Protein 6CUM (pdb70)

Organism: Mycolicibacterium smegmatis (strain ATCC 700084 / mc(2)155) (NCBI:txid246196)

Radius of gyration: 15.39 Å; Cα contacts (8 Å, |Δi|>4): 19; chains: 1; bounding box: 48×20×17 Å

Nearest PDB structures (foldseek):
  6cum-assembly1_A-2  TM=1.020E+00  e=7.647E-07  Mycolicibacterium smegmatis MC2 155
  4k08-assembly1_A  TM=5.812E-01  e=5.722E+00  Anaeromyxobacter dehalogenans 2CP-C

B-factor: mean 32.49, std 12.18, range [18.98, 70.11]

Secondary structure (DSSP, 8-state):
--HHHHHHHHHHHHHHHHHHHHHT-TTHHHHHHHHHTTSS-HHHHHHHT--

InterPro domains:
  IPR003593 AAA+ ATPase domain [SM00382] (46-171)
  IPR005129 SIMIBI class G3E GTPase, ArgK/MeaB [TIGR00750] (18-286)
  IPR027417 P-loop containing nucleoside triphosphate hydrolase [G3DSA:3.40.50.300] (46-240)
  IPR027417 P-loop containing nucleoside triphosphate hydrolase [SSF52540] (6-289)
  IPR052040 GTPase and isobutyryl-CoA mutase domain-containing protein [PTHR43087] (15-239)

Sequence (51 aa):
DTPERRRRARARSSSQILSLAQTLLRNHADLLDRLSAAVADGSSSDAYTAAERLFA

Solvent-accessible surface area: 4462 Å² total; per-residue (Å²): 107,73,66,133,42,118,171,57,148,50,169,75,108,112,92,68,107,36,95,60,131,70,160,108,52,95,51,62,124,149,10,64,58,21,54,93,104,67,88,30,79,62,166,44,6,46,103,162,25,136,154

Structure (mmCIF, N/CA/C/O backbone):
data_6CUM
#
_entry.id   6CUM
#
_cell.length_a   48.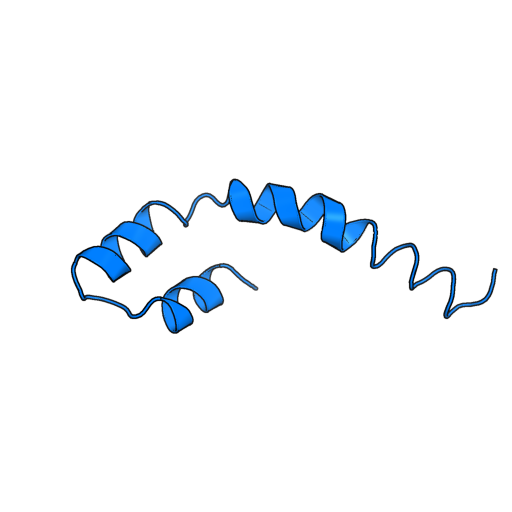530
_cell.length_b   48.530
_cell.length_c   54.820
_cell.angle_alpha   90.000
_cell.angle_beta   90.000
_cell.angle_gamma   120.000
#
_symmetry.space_group_name_H-M   'P 31 2 1'
#
loop_
_entity.id
_entity.type
_entity.pdbx_description
1 polymer 'LAO/AO transport system ATPase'
2 non-polymer 1,2-ETHANEDIOL
3 water water
#
loop_
_atom_site.group_PDB
_atom_site.id
_atom_site.type_symbol
_atom_site.label_atom_id
_atom_site.label_alt_id
_atom_site.label_comp_id
_atom_site.label_asym_id
_atom_site.label_entity_id
_atom_site.label_seq_id
_atom_site.pdbx_PDB_ins_code
_atom_site.Cartn_x
_atom_site.Cartn_y
_atom_site.Cartn_z
_atom_site.occupancy
_atom_site.B_iso_or_equiv
_atom_site.auth_seq_id
_atom_site.auth_comp_id
_atom_site.auth_asym_id
_atom_site.auth_atom_id
_atom_site.pdbx_PDB_model_num
ATOM 1 N N . ASP A 1 261 ? 38.253 15.101 2.617 1.00 63.29 240 ASP A N 1
ATOM 2 C CA . ASP A 1 261 ? 38.972 13.866 2.925 1.00 61.90 240 ASP A CA 1
ATOM 3 C C . ASP A 1 261 ? 38.267 13.066 4.022 1.00 62.91 240 ASP A C 1
ATOM 4 O O . ASP A 1 261 ? 37.910 11.906 3.817 1.00 70.11 240 ASP A O 1
ATOM 6 N N . THR A 1 262 ? 38.069 13.695 5.182 1.00 53.17 241 THR A N 1
ATOM 7 C CA . THR A 1 262 ? 37.431 13.039 6.316 1.00 46.43 241 THR A CA 1
ATOM 8 C C . THR A 1 262 ? 35.967 12.737 6.006 1.00 46.98 241 THR A C 1
ATOM 9 O O . THR A 1 262 ? 35.387 13.319 5.083 1.00 45.01 241 THR A O 1
ATOM 1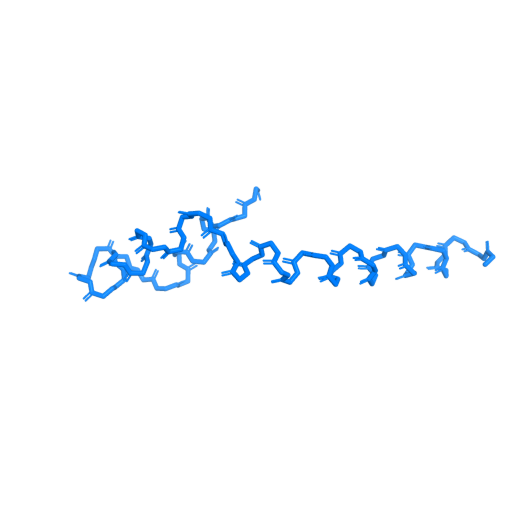3 N N . PRO A 1 263 ? 35.335 11.830 6.769 1.00 38.26 242 PRO A N 1
ATOM 14 C CA . PRO A 1 263 ? 33.898 11.597 6.537 1.00 36.34 242 PRO A CA 1
ATOM 15 C C . PRO A 1 263 ? 33.078 12.840 6.784 1.00 31.57 242 PRO A C 1
ATOM 16 O O . PRO A 1 263 ? 32.155 13.130 6.013 1.00 35.23 242 PRO A O 1
ATOM 20 N N . GLU A 1 264 ? 33.401 13.597 7.836 1.00 41.47 243 GLU A N 1
ATOM 21 C CA . GLU A 1 264 ? 32.657 14.820 8.106 1.00 35.70 243 GLU A CA 1
ATOM 22 C C . GLU A 1 264 ? 32.713 15.766 6.912 1.00 32.39 243 GLU A C 1
ATOM 23 O O . GLU A 1 264 ? 31.682 16.273 6.465 1.00 33.55 243 GLU A O 1
ATOM 29 N N . ARG A 1 265 ? 33.915 16.004 6.376 1.00 36.44 244 ARG A N 1
ATOM 30 C CA . ARG A 1 265 ? 34.063 16.974 5.295 1.00 36.96 244 ARG A CA 1
ATOM 31 C C . ARG A 1 265 ? 33.375 16.498 4.020 1.00 34.43 244 ARG A C 1
ATOM 32 O O . ARG A 1 265 ? 32.672 17.271 3.358 1.00 31.17 244 ARG A O 1
ATOM 34 N N . ARG A 1 266 ? 33.563 15.230 3.655 1.00 34.12 245 ARG A N 1
ATOM 35 C CA A ARG A 1 266 ? 32.946 14.749 2.422 0.50 35.58 245 ARG A CA 1
ATOM 36 C CA B ARG A 1 266 ? 32.946 14.712 2.435 0.50 35.60 245 ARG A CA 1
ATOM 37 C C . ARG A 1 266 ? 31.427 14.761 2.523 1.00 31.33 245 ARG A C 1
ATOM 38 O O . ARG A 1 266 ? 30.739 15.063 1.539 1.00 27.73 245 ARG A O 1
ATOM 53 N N . ARG A 1 267 ? 30.887 14.463 3.699 1.00 26.59 246 ARG A N 1
ATOM 54 C CA . ARG A 1 267 ? 29.447 14.472 3.860 1.00 22.65 246 ARG A CA 1
ATOM 55 C C . ARG A 1 267 ? 28.904 15.884 3.963 1.00 24.80 246 ARG A C 1
ATOM 56 O O . ARG A 1 267 ? 27.759 16.127 3.568 1.00 26.16 246 ARG A O 1
ATOM 64 N N . ALA A 1 268 ? 29.714 16.824 4.453 1.00 25.30 247 ALA A N 1
ATOM 65 C CA . ALA A 1 268 ? 29.290 18.219 4.449 1.00 23.17 247 ALA A CA 1
ATOM 66 C C . ALA A 1 268 ? 29.223 18.766 3.028 1.00 23.49 247 ALA A C 1
ATOM 67 O O . ALA A 1 268 ? 28.296 19.509 2.700 1.00 25.98 247 ALA A O 1
ATOM 69 N N . ARG A 1 269 ? 30.207 18.426 2.186 1.00 27.51 248 ARG A N 1
ATOM 70 C CA . ARG A 1 269 ? 30.153 18.839 0.777 1.00 27.04 248 ARG A CA 1
ATOM 71 C C . ARG A 1 269 ? 28.931 18.257 0.088 1.00 29.07 248 ARG A C 1
ATOM 72 O O . ARG A 1 269 ? 28.300 18.925 -0.749 1.00 27.03 248 ARG A O 1
ATOM 80 N N . ALA A 1 270 ? 28.627 16.987 0.362 1.00 23.12 249 ALA A N 1
ATOM 81 C CA . ALA A 1 270 ? 27.464 16.366 -0.260 1.00 24.67 249 ALA A CA 1
ATOM 82 C C . ALA A 1 270 ? 26.190 17.032 0.211 1.00 23.19 249 ALA A C 1
ATOM 83 O O . ALA A 1 270 ? 25.276 17.272 -0.591 1.00 21.86 249 ALA A O 1
ATOM 85 N N . ARG A 1 271 ? 26.111 17.352 1.518 1.00 19.70 250 ARG A N 1
ATOM 86 C CA . ARG A 1 271 ? 24.912 17.9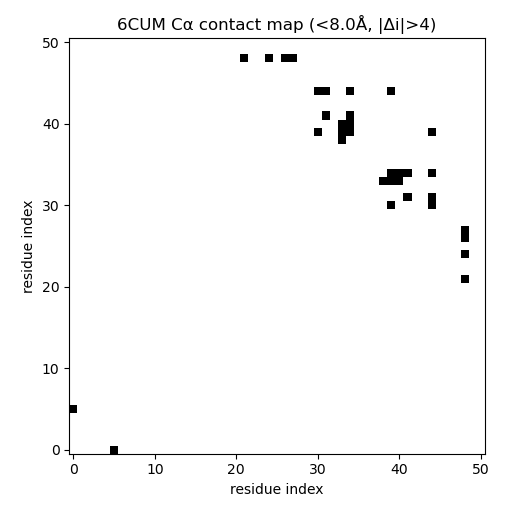90 2.031 1.00 19.16 250 ARG A CA 1
ATOM 87 C C . ARG A 1 271 ? 24.679 19.326 1.341 1.00 21.34 250 ARG A C 1
ATOM 88 O O . ARG A 1 271 ? 23.536 19.680 1.019 1.00 20.52 250 ARG A O 1
ATOM 96 N N . SER A 1 272 ? 25.747 20.102 1.160 1.00 21.67 251 SER A N 1
ATOM 97 C CA A SER A 1 272 ? 25.603 21.412 0.538 0.31 21.49 251 SER A CA 1
ATOM 98 C CA B SER A 1 272 ? 25.610 21.412 0.536 0.55 21.22 251 SER A CA 1
ATOM 99 C CA C SER A 1 272 ? 25.596 21.413 0.541 0.14 21.77 251 SER A CA 1
ATOM 100 C C . SER A 1 272 ? 25.143 21.278 -0.907 1.00 21.06 251 SER A C 1
ATOM 101 O O . SER A 1 272 ? 24.324 22.075 -1.373 1.00 24.04 251 SER A O 1
ATOM 108 N N . GLN A 1 273 ? 25.672 20.282 -1.618 1.00 21.59 252 GLN A N 1
ATOM 109 C CA . GLN A 1 273 ? 25.266 20.046 -3.003 1.00 20.21 252 GLN A CA 1
ATOM 110 C C . GLN A 1 273 ? 23.810 19.599 -3.072 1.00 21.86 252 GLN A C 1
ATOM 111 O O . GLN A 1 273 ? 23.032 20.104 -3.897 1.00 24.30 252 GLN A O 1
ATOM 117 N N . ILE A 1 274 ? 23.421 18.651 -2.224 1.00 21.37 253 ILE A N 1
ATOM 118 C CA . ILE A 1 274 ? 22.023 18.229 -2.189 1.00 21.13 253 ILE A CA 1
ATOM 119 C C . ILE A 1 274 ? 21.118 19.420 -1.904 1.00 24.68 253 ILE A C 1
ATOM 120 O O . ILE A 1 274 ? 20.093 19.618 -2.568 1.00 24.03 253 ILE A O 1
ATOM 125 N N . LEU A 1 275 ? 21.472 20.217 -0.896 1.00 22.09 254 LEU A N 1
ATOM 126 C CA . LEU A 1 275 ? 20.613 21.337 -0.535 1.00 24.28 254 LEU A CA 1
ATOM 127 C C . LEU A 1 275 ? 20.530 22.354 -1.661 1.00 24.52 254 LEU A C 1
ATOM 128 O O . LEU A 1 275 ? 19.466 22.934 -1.903 1.00 25.77 254 LEU A O 1
ATOM 133 N N . SER A 1 276 ? 21.639 22.574 -2.372 1.00 20.89 255 SER A N 1
ATOM 134 C CA . SER A 1 276 ? 21.612 23.523 -3.470 1.00 23.95 255 SER A CA 1
ATOM 135 C C . SER A 1 276 ? 20.658 23.060 -4.564 1.00 26.13 255 SER A C 1
ATOM 136 O O . SER A 1 276 ? 19.864 23.852 -5.089 1.00 27.85 255 SER A O 1
ATOM 139 N N . LEU A 1 277 ? 20.740 21.785 -4.939 1.00 23.76 256 LEU A N 1
ATOM 140 C CA . LEU A 1 277 ? 19.825 21.248 -5.954 1.00 24.18 256 LEU A CA 1
ATOM 141 C C . LEU A 1 277 ? 18.389 21.249 -5.444 1.00 24.19 256 LEU A C 1
ATOM 142 O O . LEU A 1 277 ? 17.452 21.558 -6.188 1.00 28.05 256 LEU A O 1
ATOM 147 N N . ALA A 1 278 ? 18.205 20.919 -4.166 1.00 20.60 257 ALA A N 1
ATOM 148 C CA . ALA A 1 278 ? 16.871 20.829 -3.583 1.00 20.63 257 ALA A CA 1
ATOM 149 C C . ALA A 1 278 ? 16.173 22.183 -3.548 1.00 25.47 257 ALA A C 1
ATOM 150 O O . ALA A 1 278 ? 14.942 22.236 -3.613 1.00 24.23 257 ALA A O 1
ATOM 152 N N . GLN A 1 279 ? 16.931 23.277 -3.389 1.00 27.95 258 GLN A N 1
ATOM 153 C CA . GLN A 1 279 ? 16.330 24.611 -3.417 1.00 30.21 258 GLN A CA 1
ATOM 154 C C . GLN A 1 279 ? 15.533 24.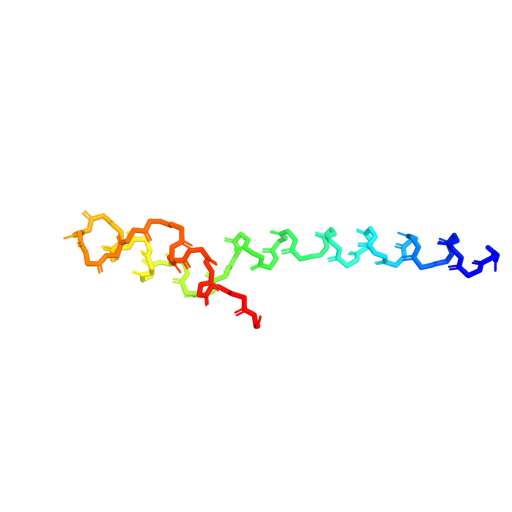824 -4.692 1.00 28.98 258 GLN A C 1
ATOM 155 O O . GLN A 1 279 ? 14.425 25.375 -4.669 1.00 30.60 258 GLN A O 1
ATOM 161 N N . THR A 1 280 ? 16.106 24.418 -5.822 1.00 27.93 259 THR A N 1
ATOM 162 C CA . THR A 1 280 ? 15.450 24.585 -7.104 1.00 25.59 259 THR A CA 1
ATOM 163 C C . THR A 1 280 ? 14.259 23.653 -7.238 1.00 26.60 259 THR A C 1
ATOM 164 O O . THR A 1 280 ? 13.202 24.059 -7.740 1.00 27.79 259 THR A O 1
ATOM 168 N N . LEU A 1 281 ? 14.422 22.395 -6.816 1.00 21.98 260 LEU A N 1
ATOM 169 C CA . LEU A 1 281 ? 13.314 21.445 -6.840 1.00 23.09 260 LEU A CA 1
ATOM 170 C C . LEU A 1 281 ? 12.158 21.933 -5.984 1.00 24.12 260 LEU A C 1
ATOM 171 O O . LEU A 1 281 ? 10.987 21.741 -6.330 1.00 26.23 260 LEU A O 1
ATOM 176 N N . LEU A 1 282 ? 12.465 22.542 -4.840 1.00 21.96 261 LEU A N 1
ATOM 177 C CA . LEU A 1 282 ? 11.420 23.099 -3.993 1.00 21.34 261 LEU A CA 1
ATOM 178 C C . LEU A 1 282 ? 10.689 24.248 -4.681 1.00 24.37 261 LEU A C 1
ATOM 179 O O . LEU A 1 282 ? 9.449 24.284 -4.716 1.00 24.49 261 LEU A O 1
ATOM 184 N N . ARG A 1 283 ? 11.440 25.217 -5.220 1.00 25.17 262 ARG A N 1
ATOM 185 C CA . ARG A 1 283 ? 10.817 26.356 -5.878 1.00 29.87 262 ARG A CA 1
ATOM 186 C C . ARG A 1 283 ? 9.919 25.909 -7.029 1.00 29.15 262 ARG A C 1
ATOM 187 O O . ARG A 1 283 ? 8.881 26.532 -7.288 1.00 28.41 262 ARG A O 1
ATOM 195 N N . ASN A 1 284 ? 10.277 24.809 -7.689 1.00 29.47 263 ASN A N 1
ATOM 196 C CA . ASN A 1 284 ? 9.574 24.294 -8.857 1.00 28.43 263 ASN A CA 1
ATOM 197 C C . ASN A 1 284 ? 8.630 23.149 -8.517 1.00 28.96 263 ASN A C 1
ATOM 198 O O . ASN A 1 284 ? 8.180 22.442 -9.418 1.00 31.04 263 ASN A O 1
ATOM 203 N N . HIS A 1 285 ? 8.330 22.937 -7.236 1.00 24.89 264 HIS A N 1
ATOM 204 C CA . HIS A 1 285 ? 7.566 21.763 -6.824 1.00 22.03 264 HIS A CA 1
ATOM 205 C C . HIS A 1 285 ? 6.177 21.766 -7.455 1.00 26.63 264 HIS A C 1
ATOM 206 O O . HIS A 1 285 ? 5.471 22.778 -7.424 1.00 26.68 264 HIS A O 1
ATOM 213 N N . ALA A 1 286 ? 5.783 20.615 -8.022 1.00 26.55 265 ALA A N 1
ATOM 214 C CA . ALA A 1 286 ? 4.533 20.533 -8.767 1.00 29.99 265 ALA A CA 1
ATOM 215 C C . ALA A 1 286 ? 3.298 20.662 -7.887 1.00 29.52 265 ALA A C 1
ATOM 216 O O . ALA A 1 286 ? 2.210 20.879 -8.426 1.00 28.42 265 ALA A O 1
ATOM 218 N N . ASP A 1 287 ? 3.424 20.509 -6.563 1.00 26.36 266 ASP A N 1
ATOM 219 C CA . ASP A 1 287 ? 2.258 20.646 -5.698 1.00 22.88 266 ASP A CA 1
ATOM 220 C C . ASP A 1 287 ? 2.098 22.039 -5.106 1.00 24.81 266 ASP A C 1
ATOM 221 O O . ASP A 1 287 ? 1.104 22.291 -4.426 1.00 22.27 266 ASP A O 1
ATOM 226 N N . LEU A 1 288 ? 3.042 22.944 -5.339 1.00 24.62 267 LEU A N 1
ATOM 227 C CA A LEU A 1 288 ? 2.959 24.271 -4.728 0.63 23.36 267 LEU A CA 1
ATOM 228 C CA B LEU A 1 288 ? 2.972 24.272 -4.738 0.37 23.92 267 LEU A CA 1
ATOM 229 C C . LEU A 1 288 ? 1.719 25.028 -5.179 1.00 23.06 267 LEU A C 1
ATOM 230 O O . LEU A 1 288 ? 1.107 25.744 -4.386 1.00 26.01 267 LEU A O 1
ATOM 239 N N . ASP A 1 289 ? 1.340 24.900 -6.457 1.00 21.60 268 ASP A N 1
ATOM 240 C CA . ASP A 1 289 ? 0.167 25.624 -6.950 1.00 23.37 268 ASP A CA 1
ATOM 241 C C . ASP A 1 289 ? -1.084 25.256 -6.159 1.00 23.02 268 ASP A C 1
ATOM 242 O O . ASP A 1 289 ? -1.859 26.129 -5.753 1.00 24.70 268 ASP A O 1
ATOM 247 N N . ARG A 1 290 ? -1.341 23.962 -6.020 1.00 22.66 269 ARG A N 1
ATOM 248 C CA . ARG A 1 290 ? -2.549 23.512 -5.332 1.00 22.19 269 ARG A CA 1
ATOM 249 C C . ARG A 1 290 ? -2.475 23.795 -3.835 1.00 21.11 269 ARG A C 1
ATOM 250 O O . ARG A 1 290 ? -3.455 24.258 -3.236 1.00 22.43 269 ARG A O 1
ATOM 258 N N . LEU A 1 291 ? -1.323 23.542 -3.215 1.00 19.85 270 LEU A N 1
ATOM 259 C CA . LEU A 1 291 ? -1.189 23.831 -1.792 1.00 20.18 270 LEU A CA 1
ATOM 260 C C . LEU A 1 291 ? -1.373 25.316 -1.505 1.00 24.51 270 LEU A C 1
ATOM 261 O O . LEU A 1 291 ? -1.957 25.688 -0.477 1.00 22.72 270 LEU A O 1
ATOM 266 N N . SER A 1 292 ? -0.858 26.181 -2.385 1.00 21.62 271 SER A N 1
ATOM 267 C CA . SER A 1 292 ? -1.026 27.620 -2.196 1.00 20.48 271 SER A CA 1
ATOM 268 C C . SER A 1 292 ? -2.493 28.008 -2.259 1.00 24.37 271 SER A C 1
ATOM 269 O O . SER A 1 292 ? -2.944 28.878 -1.504 1.00 24.06 271 SER A O 1
ATOM 272 N N . ALA A 1 293 ? -3.253 27.388 -3.173 1.00 21.20 272 ALA A N 1
ATOM 273 C CA . ALA A 1 293 ? -4.683 27.675 -3.266 1.00 19.32 272 ALA A CA 1
ATOM 274 C C . ALA A 1 293 ? -5.409 27.210 -2.007 1.00 24.61 272 ALA A C 1
ATOM 275 O O . ALA A 1 293 ? -6.359 27.861 -1.561 1.00 26.82 272 ALA A O 1
ATOM 277 N N . ALA A 1 294 ? -4.990 26.072 -1.452 1.00 22.31 273 ALA A N 1
ATOM 278 C CA . ALA A 1 294 ? -5.577 25.567 -0.203 1.00 22.11 273 ALA A CA 1
ATOM 279 C C . ALA A 1 294 ? -5.314 26.491 0.979 1.00 27.40 273 ALA A C 1
ATOM 280 O O . ALA A 1 294 ? -6.186 26.645 1.844 1.00 25.99 273 ALA A O 1
ATOM 282 N N . VAL A 1 295 ? -4.108 27.065 1.077 1.00 21.99 274 VAL A N 1
ATOM 283 C CA . VAL A 1 295 ? -3.827 28.048 2.128 1.00 22.20 274 VAL A CA 1
ATOM 284 C C . VAL A 1 295 ? -4.639 29.320 1.896 1.00 23.97 274 VAL A C 1
ATOM 285 O O . VAL A 1 295 ? -5.273 29.856 2.814 1.00 24.80 274 VAL A O 1
ATOM 289 N N . ALA A 1 296 ? -4.648 29.812 0.654 1.00 22.42 275 ALA A N 1
ATOM 290 C CA . ALA A 1 296 ? -5.372 31.051 0.366 1.00 24.38 275 ALA A CA 1
ATOM 291 C C . ALA A 1 296 ? -6.878 30.913 0.563 1.00 27.79 275 ALA A C 1
ATOM 292 O O . ALA A 1 296 ? -7.550 31.915 0.837 1.00 30.68 275 ALA A O 1
ATOM 294 N N . ASP A 1 297 ? -7.449 29.713 0.396 1.00 26.67 276 ASP A N 1
ATOM 295 C CA . ASP A 1 297 ? -8.899 29.586 0.535 1.00 26.59 276 ASP A CA 1
ATOM 296 C C . ASP A 1 297 ? -9.315 29.077 1.909 1.00 33.22 276 ASP A C 1
ATOM 297 O O . ASP A 1 297 ? -10.518 28.922 2.161 1.00 32.94 276 ASP A O 1
ATOM 302 N N . GLY A 1 298 ? -8.356 28.845 2.804 1.00 28.30 277 GLY A N 1
ATOM 303 C CA . GLY A 1 298 ? -8.656 28.539 4.191 1.00 27.99 277 GLY A CA 1
ATOM 304 C C . GLY A 1 298 ? -8.766 27.070 4.523 1.00 31.73 277 GLY A C 1
ATOM 305 O O . GLY A 1 298 ? -9.115 26.733 5.668 1.00 32.89 277 GLY A O 1
ATOM 306 N N . SER A 1 299 ? -8.484 26.181 3.576 1.00 28.84 278 SER A N 1
ATOM 307 C CA A SER A 1 299 ? -8.559 24.746 3.814 0.41 28.43 278 SER A CA 1
ATOM 308 C CA B SER A 1 299 ? -8.593 24.768 3.897 0.59 27.74 278 SER A CA 1
ATOM 309 C C . SER A 1 299 ? -7.325 24.207 4.519 1.00 31.06 278 SER A C 1
ATOM 310 O O . SER A 1 299 ? -7.347 23.070 5.008 1.00 32.80 278 SER A O 1
ATOM 315 N N . SER A 1 300 ? -6.237 24.968 4.536 1.00 27.98 279 SER A N 1
ATOM 316 C CA . SER A 1 300 ? -5.032 24.493 5.187 1.00 27.91 279 SER A CA 1
ATOM 317 C C . SER A 1 300 ? -4.252 25.686 5.700 1.00 25.64 279 SER A C 1
ATOM 318 O O . SER A 1 300 ? -4.363 26.793 5.170 1.00 25.62 279 SER A O 1
ATOM 321 N N . ASP A 1 301 ? -3.486 25.462 6.752 1.00 25.98 280 ASP A N 1
ATOM 322 C CA . ASP A 1 301 ? -2.498 26.458 7.117 1.00 24.44 280 ASP A CA 1
ATOM 323 C C . ASP A 1 301 ? -1.211 26.219 6.335 1.00 23.87 280 ASP A C 1
ATOM 324 O O . ASP A 1 301 ? -0.951 25.122 5.839 1.00 24.69 280 ASP A O 1
ATOM 329 N N . ALA A 1 302 ? -0.377 27.258 6.265 1.00 22.97 281 ALA A N 1
ATOM 330 C CA . ALA A 1 302 ? 0.836 27.188 5.459 1.00 21.84 281 ALA A CA 1
ATOM 331 C C . ALA A 1 302 ? 1.891 26.239 6.023 1.00 25.18 281 ALA A C 1
ATOM 332 O O . ALA A 1 302 ? 2.754 25.777 5.257 1.00 22.81 281 ALA A O 1
ATOM 334 N N . TYR A 1 30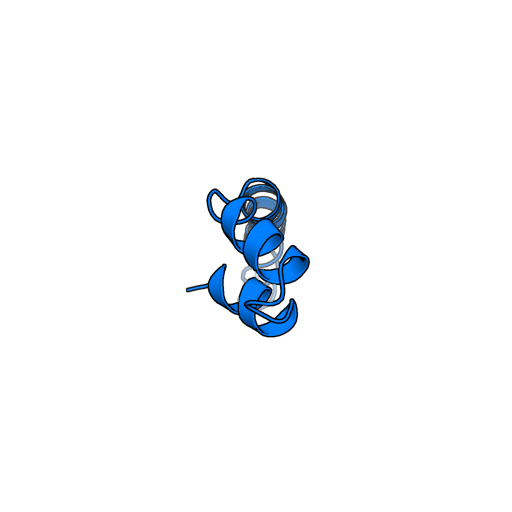3 ? 1.897 25.980 7.341 1.00 23.44 282 TYR A N 1
ATOM 335 C CA . TYR A 1 303 ? 2.876 25.048 7.893 1.00 21.69 282 TYR A CA 1
ATOM 336 C C . TYR A 1 303 ? 2.544 23.621 7.478 1.00 23.59 282 TYR A C 1
ATOM 337 O O . TYR A 1 303 ? 3.422 22.872 7.018 1.00 21.24 282 TYR A O 1
ATOM 346 N N . THR A 1 304 ? 1.284 23.222 7.655 1.00 22.58 283 THR A N 1
ATOM 347 C CA . THR A 1 304 ? 0.876 21.902 7.191 1.00 24.21 283 THR A CA 1
A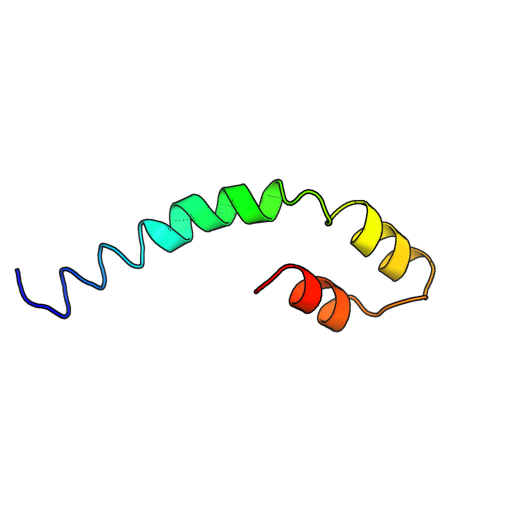TOM 348 C C . THR A 1 304 ? 1.120 21.761 5.701 1.00 23.93 283 THR A C 1
ATOM 349 O O . THR A 1 304 ? 1.583 20.717 5.239 1.00 20.72 283 THR A O 1
ATOM 353 N N . ALA A 1 305 ? 0.828 22.810 4.941 1.00 22.26 284 ALA A N 1
ATOM 354 C CA . ALA A 1 305 ? 1.029 22.745 3.495 1.00 20.64 284 ALA A CA 1
ATOM 355 C C . ALA A 1 305 ? 2.498 22.541 3.163 1.00 22.66 284 ALA A C 1
ATOM 356 O O . ALA A 1 305 ? 2.848 21.719 2.299 1.00 20.99 2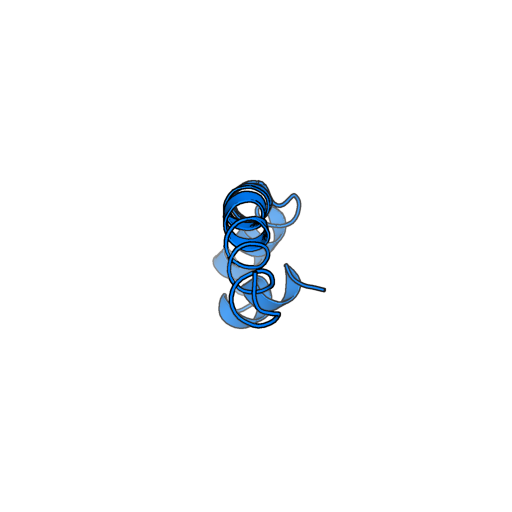84 ALA A O 1
ATOM 358 N N . ALA A 1 306 ? 3.377 23.314 3.807 1.00 20.35 285 ALA A N 1
ATOM 359 C CA . ALA A 1 306 ? 4.807 23.171 3.549 1.00 20.52 285 ALA A CA 1
ATOM 360 C C . ALA A 1 306 ? 5.274 21.756 3.879 1.00 25.09 285 ALA A C 1
ATOM 361 O O . ALA A 1 306 ? 6.058 21.167 3.133 1.00 22.38 285 ALA A O 1
ATOM 363 N N . GLU A 1 307 ? 4.792 21.181 4.992 1.00 20.89 286 GLU A N 1
ATOM 364 C CA . GLU A 1 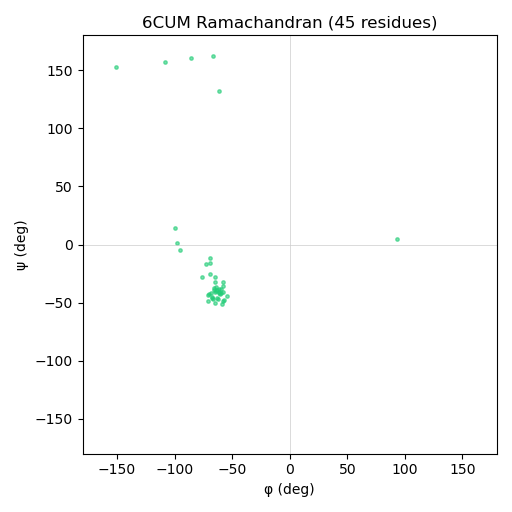307 ? 5.168 19.808 5.316 1.00 20.21 286 GLU A CA 1
ATOM 365 C C . GLU A 1 307 ? 4.798 18.836 4.202 1.00 23.71 286 GLU A C 1
ATOM 366 O O . GLU A 1 307 ? 5.505 17.847 3.980 1.00 24.23 286 GLU A O 1
ATOM 372 N N . ARG A 1 308 ? 3.667 19.064 3.533 1.00 21.13 287 ARG A N 1
ATOM 373 C CA . ARG A 1 308 ? 3.209 18.123 2.523 1.00 23.06 287 ARG A CA 1
ATOM 374 C C . ARG A 1 308 ? 4.088 18.124 1.290 1.00 23.33 287 ARG A C 1
ATOM 375 O O . ARG A 1 308 ? 3.961 17.212 0.467 1.00 25.70 287 ARG A O 1
ATOM 383 N N . LEU A 1 309 ? 4.986 19.098 1.154 1.00 21.73 288 LEU A N 1
ATOM 384 C CA . LEU A 1 309 ? 5.928 19.059 0.039 1.00 20.80 288 LEU A CA 1
ATOM 385 C C . LEU A 1 309 ? 7.006 17.990 0.208 1.00 21.16 288 LEU A C 1
ATOM 386 O O . LEU A 1 309 ? 7.677 17.634 -0.767 1.00 21.21 288 LEU A O 1
ATOM 391 N N . PHE A 1 310 ? 7.207 17.477 1.414 1.00 22.67 289 PHE A N 1
ATOM 392 C CA . PHE A 1 310 ? 8.373 16.659 1.715 1.00 22.74 289 PHE A CA 1
ATOM 393 C C . PHE A 1 310 ? 7.989 15.201 1.903 1.00 25.35 289 PHE A C 1
ATOM 394 O O . PHE A 1 310 ? 6.855 14.873 2.267 1.00 32.49 289 PHE A O 1
ATOM 402 N N . ALA A 1 311 ? 8.975 14.331 1.698 1.00 24.22 290 ALA A N 1
ATOM 403 C CA . ALA A 1 311 ? 8.804 12.899 1.887 1.00 33.95 290 ALA A CA 1
ATOM 404 C C . ALA A 1 311 ? 8.854 12.587 3.371 1.00 43.89 290 ALA A C 1
ATOM 405 O O . ALA A 1 311 ? 9.361 13.398 4.148 1.00 43.35 290 ALA A O 1
#

Foldseek 3Di:
DDPVVVVVVVVVVVVVVVVVCLVVPPCCVVLVVCCVVPVDPPVVSSVVSDD